Protein AF-A0A1F7MYN5-F1 (afdb_monomer)

Radius of gyration: 16.07 Å; Cα contacts (8 Å, |Δi|>4): 94; chains: 1; bounding box: 39×19×45 Å

Sequence (102 aa):
MPEAIAAKRPAEKAWAAKEVVCHLRDVEELWLNRFQTILANDEPKLLPIDPDAWALDRQYLRNDAGEALASFRRRRQETLEFLATLKPEQWERAGLHSSRGR

Mean predicted aligned error: 2.9 Å

Structure (mmCIF, N/CA/C/O backbone):
data_AF-A0A1F7MYN5-F1
#
_entry.id   AF-A0A1F7MYN5-F1
#
loop_
_atom_site.group_PDB
_atom_site.id
_atom_site.type_symbol
_atom_site.label_atom_id
_atom_site.label_alt_id
_atom_site.label_comp_id
_atom_site.label_asym_id
_atom_site.label_entity_id
_atom_site.label_seq_id
_atom_site.pdbx_PDB_ins_code
_atom_site.Cartn_x
_atom_site.Cartn_y
_atom_site.Cartn_z
_atom_site.occupancy
_atom_site.B_iso_or_equiv
_atom_site.auth_seq_id
_atom_site.auth_comp_id
_atom_site.auth_asym_id
_atom_site.auth_atom_id
_atom_site.pdbx_PDB_model_num
ATOM 1 N N . MET A 1 1 ? 0.293 5.494 -20.666 1.00 70.75 1 MET A N 1
ATOM 2 C CA . MET A 1 1 ? 1.766 5.630 -20.650 1.00 70.75 1 MET A CA 1
ATOM 3 C C . MET A 1 1 ? 2.352 4.397 -21.322 1.00 70.75 1 MET A C 1
ATOM 5 O O . MET A 1 1 ? 1.871 3.317 -21.003 1.00 70.75 1 MET A O 1
ATOM 9 N N . PRO A 1 2 ? 3.313 4.529 -22.249 1.00 87.94 2 PRO A N 1
ATOM 10 C CA . PRO A 1 2 ? 3.982 3.380 -22.857 1.00 87.94 2 PRO A CA 1
ATOM 11 C C . PRO A 1 2 ? 4.688 2.500 -21.820 1.00 87.94 2 PRO A C 1
ATOM 13 O O . PRO A 1 2 ? 5.319 3.021 -20.900 1.00 87.94 2 PRO A O 1
ATOM 16 N N . GLU A 1 3 ? 4.636 1.183 -22.007 1.00 87.25 3 GLU A N 1
ATOM 17 C CA . GLU A 1 3 ? 5.235 0.189 -21.104 1.00 87.25 3 GLU A CA 1
ATOM 18 C C . GLU A 1 3 ? 6.741 0.422 -20.886 1.00 87.25 3 GLU A C 1
ATOM 20 O O . GLU A 1 3 ? 7.209 0.477 -19.753 1.00 87.25 3 GLU A O 1
ATOM 25 N N . ALA A 1 4 ? 7.489 0.696 -21.960 1.00 87.62 4 ALA A N 1
ATOM 26 C CA . ALA A 1 4 ? 8.922 0.993 -21.879 1.00 87.62 4 ALA A CA 1
ATOM 27 C C . ALA A 1 4 ? 9.247 2.229 -21.016 1.00 87.62 4 ALA A C 1
ATOM 29 O O . ALA A 1 4 ? 10.313 2.297 -20.409 1.00 87.62 4 ALA A O 1
ATOM 30 N N . ILE A 1 5 ? 8.333 3.204 -20.943 1.00 90.19 5 ILE A N 1
ATOM 31 C CA . ILE A 1 5 ? 8.484 4.372 -20.067 1.00 90.19 5 ILE A CA 1
ATOM 32 C C . ILE A 1 5 ? 8.117 3.995 -18.628 1.00 90.19 5 ILE A C 1
ATOM 34 O O . ILE A 1 5 ? 8.831 4.364 -17.701 1.00 90.19 5 ILE A O 1
ATOM 38 N N . ALA A 1 6 ? 7.046 3.219 -18.441 1.00 91.44 6 ALA A N 1
ATOM 39 C CA . ALA A 1 6 ? 6.578 2.782 -17.127 1.00 91.44 6 ALA A CA 1
ATOM 40 C C . ALA A 1 6 ? 7.603 1.913 -16.379 1.00 91.44 6 ALA A C 1
ATOM 42 O O . ALA A 1 6 ? 7.689 1.994 -15.153 1.00 91.44 6 ALA A O 1
ATOM 43 N N . ALA A 1 7 ? 8.370 1.102 -17.112 1.00 93.94 7 ALA A N 1
ATOM 44 C CA . ALA A 1 7 ? 9.382 0.191 -16.581 1.00 93.94 7 ALA A CA 1
ATOM 45 C C . ALA A 1 7 ? 10.772 0.832 -16.399 1.00 93.94 7 ALA A C 1
ATOM 47 O O . ALA A 1 7 ? 11.663 0.218 -15.812 1.00 93.94 7 ALA A O 1
ATOM 48 N N . LYS A 1 8 ? 10.990 2.061 -16.885 1.00 95.81 8 LYS A N 1
ATOM 49 C CA . LYS A 1 8 ? 12.293 2.725 -16.784 1.00 95.81 8 LYS A CA 1
ATOM 50 C C . LYS A 1 8 ? 12.490 3.329 -15.393 1.00 95.81 8 LYS A C 1
ATOM 52 O O . LYS A 1 8 ? 11.764 4.238 -14.993 1.00 95.81 8 LYS A O 1
ATOM 57 N N . ARG A 1 9 ? 13.532 2.880 -14.688 1.00 96.69 9 ARG A N 1
ATOM 58 C CA . ARG A 1 9 ? 14.010 3.535 -13.463 1.00 96.69 9 ARG A CA 1
ATOM 59 C C . ARG A 1 9 ? 14.730 4.847 -13.815 1.00 96.69 9 ARG A C 1
ATOM 61 O O . ARG A 1 9 ? 15.593 4.834 -14.696 1.00 96.69 9 ARG A O 1
ATOM 68 N N . PRO A 1 10 ? 14.402 5.979 -13.166 1.00 95.75 10 PRO A N 1
ATOM 69 C CA . PRO A 1 10 ? 15.036 7.266 -13.463 1.00 95.75 10 PRO A CA 1
ATOM 70 C C . PRO A 1 10 ? 16.453 7.388 -12.878 1.00 95.75 10 PRO A C 1
ATOM 72 O O . PRO A 1 10 ? 17.240 8.200 -13.354 1.00 95.75 10 PRO A O 1
ATOM 75 N N . ALA A 1 11 ? 16.781 6.577 -11.871 1.00 96.12 11 ALA A N 1
ATOM 76 C CA . ALA A 1 11 ? 18.103 6.442 -11.269 1.00 96.12 11 ALA A CA 1
ATOM 77 C C . ALA A 1 11 ? 18.258 5.022 -10.703 1.00 96.12 11 ALA A C 1
ATOM 79 O O . ALA A 1 11 ? 17.261 4.344 -10.466 1.00 96.12 11 ALA A O 1
ATOM 80 N N . GLU A 1 12 ? 19.490 4.585 -10.446 1.00 91.19 12 GLU A N 1
ATOM 81 C CA . GLU A 1 12 ? 19.801 3.221 -9.982 1.00 91.19 12 GLU A CA 1
ATOM 82 C C . GLU A 1 12 ? 19.018 2.809 -8.723 1.00 91.19 12 GLU A C 1
ATOM 84 O O . GLU A 1 12 ? 18.496 1.699 -8.647 1.00 91.19 12 GLU A O 1
ATOM 89 N N . LYS A 1 13 ? 18.881 3.736 -7.766 1.00 92.81 13 LYS A N 1
ATOM 90 C CA . LYS A 1 13 ? 18.186 3.527 -6.485 1.00 92.81 13 LYS A CA 1
ATOM 91 C C . LYS A 1 13 ? 16.718 3.963 -6.492 1.00 92.81 13 LYS A C 1
ATOM 93 O O . LYS A 1 13 ? 16.073 3.932 -5.452 1.00 92.81 13 LYS A O 1
ATOM 98 N N . ALA A 1 14 ? 16.204 4.432 -7.626 1.00 96.06 14 ALA A N 1
ATOM 99 C CA . ALA A 1 14 ? 14.824 4.883 -7.737 1.00 96.06 14 ALA A CA 1
ATOM 100 C C . ALA A 1 14 ? 13.953 3.789 -8.350 1.00 96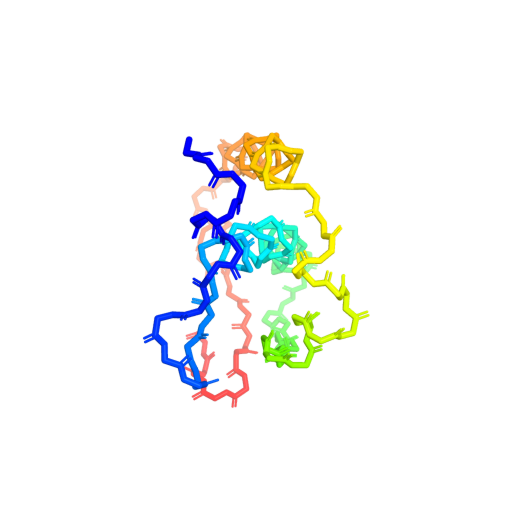.06 14 ALA A C 1
ATOM 102 O O . ALA A 1 14 ? 14.374 3.071 -9.255 1.00 96.06 14 ALA A O 1
ATOM 103 N N . TRP A 1 15 ? 12.708 3.712 -7.902 1.00 97.94 15 TRP A N 1
ATOM 104 C CA . TRP A 1 15 ? 11.715 2.845 -8.519 1.00 97.94 15 TRP A CA 1
ATOM 105 C C . TRP A 1 15 ? 11.241 3.392 -9.864 1.00 97.94 15 TRP A C 1
ATOM 107 O O . TRP A 1 15 ? 11.136 4.604 -10.074 1.00 97.94 15 TRP A O 1
ATOM 117 N N . ALA A 1 16 ? 10.913 2.479 -10.774 1.00 97.75 16 ALA A N 1
ATOM 118 C CA . ALA A 1 16 ? 10.165 2.808 -11.975 1.00 97.75 16 ALA A CA 1
ATOM 119 C C . ALA A 1 16 ? 8.704 3.124 -11.616 1.00 97.75 16 ALA A C 1
ATOM 121 O O . ALA A 1 16 ? 8.184 2.679 -10.590 1.00 97.75 16 ALA A O 1
ATOM 122 N N . ALA A 1 17 ? 7.992 3.838 -12.490 1.00 97.19 17 ALA A N 1
ATOM 123 C CA . ALA A 1 17 ? 6.585 4.169 -12.255 1.00 97.19 17 ALA A CA 1
ATOM 124 C C . ALA A 1 17 ? 5.710 2.912 -12.061 1.00 97.19 17 ALA A C 1
ATOM 126 O O . ALA A 1 17 ? 4.814 2.905 -11.218 1.00 97.19 17 ALA A O 1
ATOM 127 N N . LYS A 1 18 ? 5.999 1.826 -12.789 1.00 96.75 18 LYS A N 1
ATOM 128 C CA . LYS A 1 18 ? 5.331 0.526 -12.624 1.00 96.75 18 LYS A CA 1
ATOM 129 C C . LYS A 1 18 ? 5.529 -0.059 -11.222 1.00 96.75 18 LYS A C 1
ATOM 131 O O . LYS A 1 18 ? 4.577 -0.573 -10.639 1.00 96.75 18 LYS A O 1
ATOM 136 N N . GLU A 1 19 ? 6.732 0.052 -10.667 1.00 98.31 19 GLU A N 1
ATOM 137 C CA . GLU A 1 19 ? 7.033 -0.446 -9.321 1.00 98.31 19 GLU A CA 1
ATOM 138 C C . GLU A 1 19 ? 6.283 0.350 -8.254 1.00 98.31 19 GLU A C 1
ATOM 140 O O . GLU A 1 19 ? 5.704 -0.243 -7.348 1.00 98.31 19 GLU A O 1
ATOM 145 N N . VAL A 1 20 ? 6.188 1.674 -8.420 1.00 98.31 20 VAL A N 1
ATOM 146 C CA . VAL A 1 20 ? 5.376 2.533 -7.546 1.00 98.31 20 VAL A CA 1
ATOM 147 C C . VAL A 1 20 ? 3.905 2.106 -7.567 1.00 98.31 20 VAL A C 1
ATOM 149 O O . VAL A 1 20 ? 3.291 1.979 -6.512 1.00 98.31 20 VAL A O 1
ATOM 152 N N . VAL A 1 21 ? 3.328 1.837 -8.743 1.00 98.19 21 VAL A N 1
ATOM 153 C CA . VAL A 1 21 ? 1.922 1.399 -8.852 1.00 98.19 21 VAL A CA 1
ATOM 154 C C . VAL A 1 21 ? 1.698 0.031 -8.197 1.00 98.19 21 VAL A C 1
ATOM 156 O O . VAL A 1 21 ? 0.705 -0.150 -7.493 1.00 98.19 21 VAL A O 1
ATOM 159 N N . CYS A 1 22 ? 2.619 -0.919 -8.379 1.00 98.50 22 CYS A N 1
ATOM 160 C CA . CYS A 1 22 ? 2.545 -2.221 -7.710 1.00 98.50 22 CYS A CA 1
ATOM 161 C C . CYS A 1 22 ? 2.661 -2.079 -6.189 1.00 98.50 22 CYS A C 1
ATOM 163 O O . CYS A 1 22 ? 1.896 -2.700 -5.455 1.00 98.50 22 CYS A O 1
ATOM 165 N N . HIS A 1 23 ? 3.551 -1.207 -5.716 1.00 98.50 23 HIS A N 1
ATOM 166 C CA . HIS A 1 23 ? 3.664 -0.912 -4.296 1.00 98.50 23 HIS A CA 1
ATOM 167 C C . HIS A 1 23 ? 2.365 -0.324 -3.738 1.00 98.50 23 HIS A C 1
ATOM 169 O O . HIS A 1 23 ? 1.893 -0.801 -2.712 1.00 98.50 23 HIS A O 1
ATOM 175 N N . LEU A 1 24 ? 1.748 0.645 -4.428 1.00 98.56 24 LEU A N 1
ATOM 176 C CA . LEU A 1 24 ? 0.465 1.234 -4.024 1.00 98.56 24 LEU A CA 1
ATOM 177 C C . LEU A 1 24 ? -0.644 0.181 -3.888 1.00 98.56 24 LEU A C 1
ATOM 179 O O . LEU A 1 24 ? -1.380 0.199 -2.904 1.00 98.56 24 LEU A O 1
ATOM 183 N N . ARG A 1 25 ? -0.742 -0.757 -4.840 1.00 98.44 25 ARG A N 1
ATOM 184 C CA . ARG A 1 25 ? -1.679 -1.893 -4.773 1.00 98.44 25 ARG A CA 1
ATOM 185 C C . ARG A 1 25 ? -1.482 -2.712 -3.495 1.00 98.44 25 ARG A C 1
ATOM 187 O O . ARG A 1 25 ? -2.463 -3.041 -2.834 1.00 98.44 25 ARG A O 1
ATOM 194 N N . ASP A 1 26 ? -0.235 -3.033 -3.169 1.00 98.25 26 ASP A N 1
ATOM 195 C CA . ASP A 1 26 ? 0.097 -3.943 -2.072 1.00 98.25 26 ASP A CA 1
ATOM 196 C C . ASP A 1 26 ? -0.007 -3.260 -0.698 1.00 98.25 26 ASP A C 1
ATOM 198 O O . ASP A 1 26 ? -0.446 -3.880 0.272 1.00 98.25 26 ASP A O 1
ATOM 202 N N . VAL A 1 27 ? 0.338 -1.970 -0.593 1.00 97.94 27 VAL A N 1
ATOM 203 C CA . VAL A 1 27 ? 0.157 -1.226 0.665 1.00 97.94 27 VAL A CA 1
ATOM 204 C C . VAL A 1 27 ? -1.303 -0.906 0.953 1.00 97.94 27 VAL A C 1
ATOM 206 O O . VAL A 1 27 ? -1.662 -0.820 2.121 1.00 97.94 27 VAL A O 1
ATOM 209 N N . GLU A 1 28 ? -2.154 -0.758 -0.062 1.00 98.31 28 GLU A N 1
ATOM 210 C CA . GLU A 1 28 ? -3.592 -0.562 0.154 1.00 98.31 28 GLU A CA 1
ATOM 211 C C . GLU A 1 28 ? -4.214 -1.769 0.870 1.00 98.31 28 GLU A C 1
ATOM 213 O O . GLU A 1 28 ? -4.929 -1.606 1.856 1.00 98.31 28 GLU A O 1
ATOM 218 N N . GLU A 1 29 ? -3.866 -2.984 0.436 1.00 97.19 29 GLU A N 1
ATOM 219 C CA . GLU A 1 29 ? -4.265 -4.224 1.113 1.00 97.19 29 GLU A CA 1
ATOM 220 C C . GLU A 1 29 ? -3.741 -4.289 2.552 1.00 97.19 29 GLU A C 1
ATOM 222 O O . GLU A 1 29 ? -4.487 -4.601 3.482 1.00 97.19 29 GLU A O 1
ATOM 227 N N . LEU A 1 30 ? -2.461 -3.961 2.751 1.00 97.69 30 LEU A N 1
ATOM 228 C CA . LEU A 1 30 ? -1.863 -3.908 4.082 1.00 97.69 30 LEU A CA 1
ATOM 229 C C . LEU A 1 30 ? -2.614 -2.938 5.003 1.00 97.69 30 LEU A C 1
ATOM 231 O O . LEU A 1 30 ? -2.832 -3.258 6.171 1.00 97.69 30 LEU A O 1
ATOM 235 N N . TRP A 1 31 ? -2.981 -1.755 4.509 1.00 96.81 31 TRP A N 1
ATOM 236 C CA . TRP A 1 31 ? -3.649 -0.738 5.317 1.00 96.81 31 TRP A CA 1
ATOM 237 C C . TRP A 1 31 ? -5.054 -1.149 5.726 1.00 96.81 31 TRP A C 1
ATOM 239 O O . TRP A 1 31 ? -5.373 -1.020 6.906 1.00 96.81 31 TRP A O 1
ATOM 249 N N . LEU A 1 32 ? -5.847 -1.722 4.818 1.00 98.19 32 LEU A N 1
ATOM 250 C CA . LEU A 1 32 ? -7.160 -2.254 5.179 1.00 98.19 32 LEU A CA 1
ATOM 251 C C . LEU A 1 32 ? -7.048 -3.319 6.282 1.00 98.19 32 LEU A C 1
ATOM 253 O O . LEU A 1 32 ? -7.729 -3.223 7.305 1.00 98.19 32 LEU A O 1
ATOM 257 N N . ASN A 1 33 ? -6.111 -4.262 6.137 1.00 97.75 33 ASN A N 1
ATOM 258 C CA . ASN A 1 33 ? -5.843 -5.281 7.156 1.00 97.75 33 ASN A CA 1
ATOM 259 C C . ASN A 1 33 ? -5.425 -4.661 8.501 1.00 97.75 33 ASN A C 1
ATOM 261 O O . ASN A 1 33 ? -5.854 -5.111 9.568 1.00 97.75 33 ASN A O 1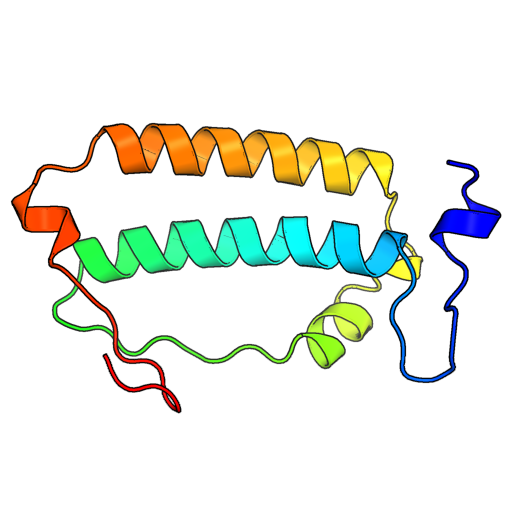
ATOM 265 N N . ARG A 1 34 ? -4.602 -3.605 8.480 1.00 97.69 34 ARG A N 1
ATOM 266 C CA . ARG A 1 34 ? -4.195 -2.885 9.695 1.00 97.69 34 ARG A CA 1
ATOM 267 C C . ARG A 1 34 ? -5.365 -2.168 10.353 1.00 97.69 34 ARG A C 1
ATOM 269 O O . ARG A 1 34 ? -5.495 -2.276 11.567 1.00 97.69 34 ARG A O 1
ATOM 276 N N . PHE A 1 35 ? -6.225 -1.493 9.592 1.00 97.94 35 PHE A N 1
ATOM 277 C CA . PHE A 1 35 ? -7.409 -0.842 10.156 1.00 97.94 35 PHE A CA 1
ATOM 278 C C . PHE A 1 35 ? -8.326 -1.862 10.832 1.00 97.94 35 PHE A C 1
ATOM 280 O O . PHE A 1 35 ? -8.696 -1.682 11.988 1.00 97.94 35 PHE A O 1
ATOM 287 N N . GLN A 1 36 ? -8.607 -2.986 10.170 1.00 98.06 36 GLN A N 1
ATOM 288 C CA . GLN A 1 36 ? -9.386 -4.079 10.759 1.00 98.06 36 GLN A CA 1
ATOM 289 C C . GLN A 1 36 ? -8.738 -4.620 12.044 1.00 98.06 36 GLN A C 1
ATOM 291 O O . GLN A 1 36 ? -9.420 -4.830 13.045 1.00 98.06 36 GLN A O 1
ATOM 296 N N . THR A 1 37 ? -7.411 -4.773 12.053 1.00 98.00 37 THR A N 1
ATOM 297 C CA . THR A 1 37 ? -6.660 -5.228 13.232 1.00 98.00 37 THR A CA 1
ATOM 298 C C . THR A 1 37 ? -6.754 -4.233 14.392 1.00 98.00 37 THR A C 1
ATOM 300 O O . THR A 1 37 ? -6.984 -4.656 15.524 1.00 98.00 37 THR A O 1
ATOM 303 N N . ILE A 1 38 ? -6.619 -2.929 14.121 1.00 98.12 38 ILE A N 1
ATOM 304 C CA . ILE A 1 38 ? -6.751 -1.837 15.103 1.00 98.12 38 ILE A CA 1
ATOM 305 C C . ILE A 1 38 ? -8.156 -1.804 15.711 1.00 98.12 38 ILE A C 1
ATOM 307 O O . ILE A 1 38 ? -8.314 -1.557 16.905 1.00 98.12 38 ILE A O 1
ATOM 311 N N . LEU A 1 39 ? -9.191 -2.082 14.917 1.00 98.19 39 LEU A N 1
ATOM 312 C CA . LEU A 1 39 ? -10.559 -2.158 15.430 1.00 98.19 39 LEU A CA 1
ATOM 313 C C . LEU A 1 39 ? -10.823 -3.418 16.255 1.00 98.19 39 LEU A C 1
ATOM 315 O O . LEU A 1 39 ? -11.642 -3.381 17.171 1.00 98.19 39 LEU A O 1
ATOM 319 N N . ALA A 1 40 ? -10.153 -4.524 15.937 1.00 97.88 40 ALA A N 1
ATOM 320 C CA . ALA A 1 40 ? -10.350 -5.800 16.617 1.00 97.88 40 ALA A CA 1
ATOM 321 C C . ALA A 1 40 ? -9.539 -5.931 17.917 1.00 97.88 40 ALA A C 1
ATOM 323 O O . ALA A 1 40 ? -9.949 -6.661 18.816 1.00 97.88 40 ALA A O 1
ATOM 324 N N . ASN A 1 41 ? -8.409 -5.231 18.039 1.00 97.75 41 ASN A N 1
ATOM 325 C CA . ASN A 1 41 ? -7.453 -5.408 19.135 1.00 97.75 41 ASN A CA 1
ATOM 326 C C . ASN A 1 41 ? -7.141 -4.078 19.817 1.00 97.75 41 ASN A C 1
ATOM 328 O O . ASN A 1 41 ? -7.188 -3.028 19.178 1.00 97.75 41 ASN A O 1
ATOM 332 N N . ASP A 1 42 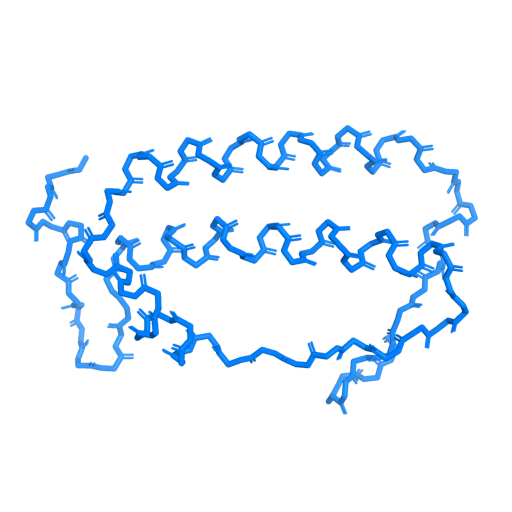? -6.824 -4.120 21.107 1.00 96.44 42 ASP A N 1
ATOM 333 C CA . ASP A 1 42 ? -6.371 -2.936 21.833 1.00 96.44 42 ASP A CA 1
ATOM 334 C C . ASP A 1 42 ? -4.900 -2.650 21.501 1.00 96.44 42 ASP A C 1
ATOM 336 O O . ASP A 1 42 ? -4.046 -3.523 21.658 1.00 96.44 42 ASP A O 1
ATOM 340 N N . GLU A 1 43 ? -4.644 -1.466 20.947 1.00 95.75 43 GLU A N 1
ATOM 341 C CA . GLU A 1 43 ? -3.333 -0.956 20.516 1.00 95.75 43 GLU A CA 1
ATOM 342 C C . GLU A 1 43 ? -2.359 -2.004 19.923 1.00 95.75 43 GLU A C 1
ATOM 344 O O . GLU A 1 43 ? -1.227 -2.170 20.396 1.00 95.75 43 GLU A O 1
ATOM 349 N N . PRO A 1 44 ? -2.749 -2.733 18.855 1.00 97.81 44 PRO A N 1
ATOM 350 C CA . PRO A 1 44 ? -1.932 -3.810 18.310 1.00 97.81 44 PRO A CA 1
ATOM 351 C C . PRO A 1 44 ? -0.617 -3.284 17.735 1.00 97.81 44 PRO A C 1
ATOM 353 O O . PRO A 1 44 ? -0.560 -2.226 17.105 1.00 97.81 44 PRO A O 1
ATOM 356 N N . LYS A 1 45 ? 0.451 -4.076 17.868 1.00 97.19 45 LYS A N 1
ATOM 357 C CA . LYS A 1 45 ? 1.737 -3.781 17.224 1.00 97.19 45 LYS A CA 1
ATOM 358 C C . LYS A 1 45 ? 1.609 -3.908 15.707 1.00 97.19 45 LYS A C 1
ATOM 360 O O . LYS A 1 45 ? 1.272 -4.973 15.193 1.00 97.19 45 LYS A O 1
ATOM 365 N N . LEU A 1 46 ? 1.941 -2.841 14.987 1.00 95.56 46 LEU A N 1
ATOM 366 C CA . LEU A 1 46 ? 1.947 -2.828 13.529 1.00 95.56 46 LEU A CA 1
ATOM 367 C C . LEU A 1 46 ? 3.300 -3.327 13.023 1.00 95.56 46 LEU A C 1
ATOM 369 O O . LEU A 1 46 ? 4.327 -2.669 13.200 1.00 95.56 46 LEU A O 1
ATOM 373 N N . LEU A 1 47 ? 3.299 -4.496 12.381 1.00 91.69 47 LEU A N 1
ATOM 374 C CA . LEU A 1 47 ? 4.520 -5.082 11.830 1.00 91.69 47 LEU A CA 1
ATOM 375 C C . LEU A 1 47 ? 5.085 -4.189 10.716 1.00 91.69 47 LEU A C 1
ATOM 377 O O . LEU A 1 47 ? 4.328 -3.823 9.809 1.00 91.69 47 LEU A O 1
ATOM 381 N N . PRO A 1 48 ? 6.380 -3.827 10.759 1.00 92.06 48 PRO A N 1
ATOM 382 C CA . PRO A 1 48 ? 7.003 -3.049 9.698 1.00 92.06 48 PRO A CA 1
ATOM 383 C C . PRO A 1 48 ? 7.042 -3.853 8.396 1.00 92.06 48 PRO A C 1
ATOM 385 O O . PRO A 1 48 ? 7.009 -5.083 8.402 1.00 92.06 48 PRO A O 1
ATOM 388 N N . ILE A 1 49 ? 7.133 -3.135 7.283 1.00 94.06 49 ILE A N 1
ATOM 389 C CA . ILE A 1 49 ? 7.397 -3.724 5.971 1.00 94.06 49 ILE A CA 1
ATOM 390 C C . ILE A 1 49 ? 8.728 -3.199 5.454 1.00 94.06 49 ILE A C 1
ATOM 392 O O . ILE A 1 49 ? 9.123 -2.085 5.801 1.00 94.06 49 ILE A O 1
ATOM 396 N N . ASP A 1 50 ? 9.370 -3.989 4.603 1.00 96.12 50 ASP A N 1
ATOM 397 C CA . ASP A 1 50 ? 10.477 -3.545 3.767 1.00 96.12 50 ASP A CA 1
ATOM 398 C C . ASP A 1 50 ? 9.947 -3.377 2.331 1.00 96.12 50 ASP A C 1
ATOM 400 O O . ASP A 1 50 ? 9.691 -4.374 1.645 1.00 96.12 50 ASP A O 1
ATOM 404 N N . PRO A 1 51 ? 9.699 -2.130 1.887 1.00 96.00 51 PRO A N 1
ATOM 405 C CA . PRO A 1 51 ? 9.159 -1.865 0.561 1.00 96.00 51 PRO A CA 1
ATOM 406 C C . PRO A 1 51 ? 10.075 -2.336 -0.574 1.00 96.00 51 PRO A C 1
ATOM 408 O O . PRO A 1 51 ? 9.568 -2.791 -1.601 1.00 96.00 51 PRO A O 1
ATOM 411 N N . ASP A 1 52 ? 11.396 -2.239 -0.395 1.00 97.00 52 ASP A N 1
ATOM 412 C CA . ASP A 1 52 ? 12.376 -2.624 -1.412 1.00 97.00 52 ASP A CA 1
ATOM 413 C C . ASP A 1 52 ? 12.460 -4.147 -1.526 1.00 97.00 52 ASP A C 1
ATOM 415 O O . ASP A 1 52 ? 12.433 -4.681 -2.638 1.00 97.00 52 ASP A O 1
ATOM 419 N N . ALA A 1 53 ? 12.455 -4.858 -0.393 1.00 97.50 53 ALA A N 1
ATOM 420 C CA . ALA A 1 53 ? 12.363 -6.316 -0.391 1.00 97.50 53 ALA A CA 1
ATOM 421 C C . ALA A 1 53 ? 11.075 -6.793 -1.079 1.00 97.50 53 ALA A C 1
ATOM 423 O O . ALA A 1 53 ? 11.123 -7.673 -1.933 1.00 97.50 53 ALA A O 1
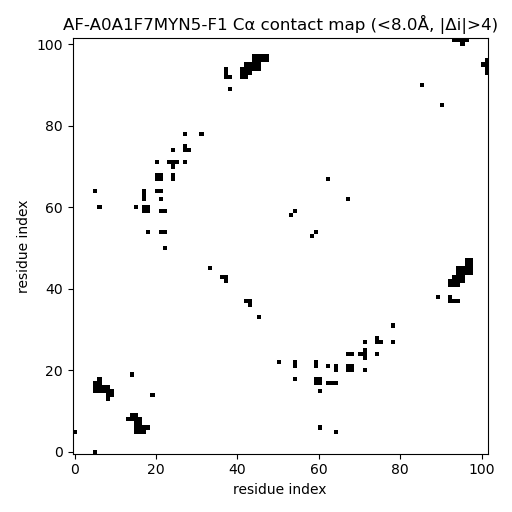ATOM 424 N N . TRP A 1 54 ? 9.927 -6.158 -0.805 1.00 98.00 54 TRP A N 1
ATOM 425 C CA . TRP A 1 54 ? 8.674 -6.497 -1.489 1.00 98.00 54 TRP A CA 1
ATOM 426 C C . TRP A 1 54 ? 8.750 -6.287 -2.999 1.00 98.00 54 TRP A C 1
ATOM 428 O O . TRP A 1 54 ? 8.276 -7.141 -3.749 1.00 98.00 54 TRP A O 1
ATOM 438 N N . ALA A 1 55 ? 9.340 -5.180 -3.454 1.00 97.75 55 ALA A N 1
ATOM 439 C CA . ALA A 1 55 ? 9.474 -4.908 -4.880 1.00 97.75 55 ALA A CA 1
ATOM 440 C C . ALA A 1 55 ? 10.303 -5.981 -5.603 1.00 97.75 55 ALA A C 1
ATOM 442 O O . ALA A 1 55 ? 9.954 -6.378 -6.723 1.00 97.75 55 ALA A O 1
ATOM 443 N N . LEU A 1 56 ? 11.357 -6.480 -4.947 1.00 96.44 56 LEU A N 1
ATOM 444 C CA . LEU A 1 56 ? 12.195 -7.574 -5.437 1.00 96.44 56 LEU A CA 1
ATOM 445 C C . LEU A 1 56 ? 11.458 -8.919 -5.398 1.00 96.44 56 LEU A C 1
ATOM 447 O O . LEU A 1 56 ? 11.290 -9.551 -6.443 1.00 96.44 56 LEU A O 1
ATOM 451 N N . ASP A 1 57 ? 10.969 -9.326 -4.226 1.00 98.00 57 ASP A N 1
ATO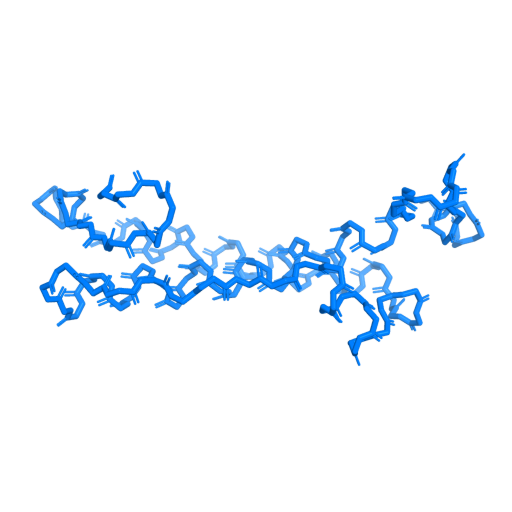M 452 C CA . ASP A 1 57 ? 10.360 -10.640 -3.986 1.00 98.00 57 ASP A CA 1
ATOM 453 C C . ASP A 1 57 ? 9.103 -10.854 -4.836 1.00 98.00 57 ASP A C 1
ATOM 455 O O . ASP A 1 57 ? 8.880 -11.929 -5.397 1.00 98.00 57 ASP A O 1
ATOM 459 N N . ARG A 1 58 ? 8.289 -9.802 -4.982 1.00 97.81 58 ARG A N 1
ATOM 460 C CA . ARG A 1 58 ? 7.045 -9.812 -5.770 1.00 97.81 58 ARG A CA 1
ATOM 461 C C . ARG A 1 58 ? 7.260 -9.408 -7.228 1.00 97.81 58 ARG A C 1
ATOM 463 O O . ARG A 1 58 ? 6.302 -9.355 -8.002 1.00 97.81 58 ARG A O 1
ATOM 470 N N . GLN A 1 59 ? 8.510 -9.138 -7.609 1.00 97.44 59 GLN A N 1
ATOM 471 C CA . GLN A 1 59 ? 8.945 -8.896 -8.982 1.00 97.44 59 GLN A CA 1
ATOM 472 C C . GLN A 1 59 ? 8.143 -7.786 -9.677 1.00 97.44 59 GLN A C 1
ATOM 474 O O . GLN A 1 59 ? 7.626 -7.975 -10.782 1.00 97.44 59 GLN A O 1
ATOM 479 N N . TYR A 1 60 ? 8.024 -6.616 -9.048 1.00 97.88 60 TYR A N 1
ATOM 480 C CA . TYR A 1 60 ? 7.134 -5.548 -9.522 1.00 97.88 60 TYR A CA 1
ATOM 481 C C . TYR A 1 60 ? 7.367 -5.133 -10.981 1.00 97.88 60 TYR A C 1
ATOM 483 O O . TYR A 1 60 ? 6.405 -4.910 -11.711 1.00 97.88 60 TYR A O 1
ATOM 491 N N . LEU A 1 61 ? 8.616 -5.103 -11.457 1.00 96.38 61 LEU A N 1
ATOM 492 C CA . LEU A 1 61 ? 8.911 -4.783 -12.862 1.00 96.38 61 LEU A CA 1
ATOM 493 C C . LEU A 1 61 ? 8.309 -5.775 -13.870 1.00 96.38 61 LEU A C 1
ATOM 495 O O . LEU A 1 61 ? 8.113 -5.412 -15.026 1.00 96.38 61 LEU A O 1
ATOM 499 N N . ARG A 1 62 ? 8.003 -7.008 -13.450 1.00 96.44 62 ARG A N 1
ATOM 500 C CA . ARG A 1 62 ? 7.388 -8.043 -14.298 1.00 96.44 62 ARG A CA 1
ATOM 501 C C . ARG A 1 62 ? 5.859 -8.028 -14.269 1.00 96.44 62 ARG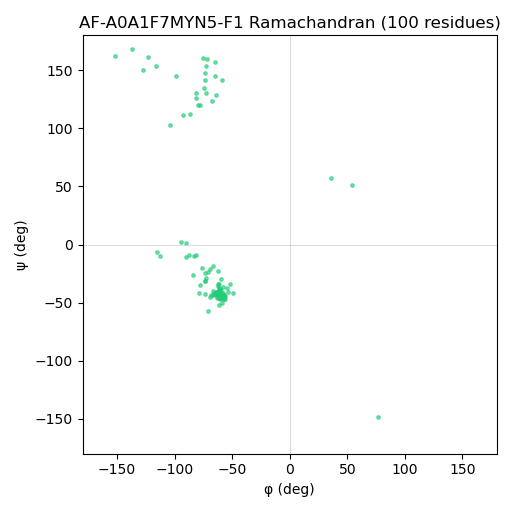 A C 1
ATOM 503 O O . ARG A 1 62 ? 5.244 -8.729 -15.062 1.00 96.44 62 ARG A O 1
ATOM 510 N N . ASN A 1 63 ? 5.246 -7.278 -13.356 1.00 97.31 63 ASN A N 1
ATOM 511 C CA . ASN A 1 63 ? 3.787 -7.181 -13.258 1.00 97.31 63 ASN A CA 1
ATOM 512 C C . ASN A 1 63 ? 3.237 -6.301 -14.389 1.00 97.31 63 ASN A C 1
ATOM 514 O O . ASN A 1 63 ? 3.968 -5.476 -14.928 1.00 97.31 63 ASN A O 1
ATOM 518 N N . ASP A 1 64 ? 1.950 -6.403 -14.715 1.00 96.12 64 ASP A N 1
ATOM 519 C CA . ASP A 1 64 ? 1.283 -5.409 -15.560 1.00 96.12 64 ASP A CA 1
ATOM 520 C C . ASP A 1 64 ? 0.864 -4.177 -14.733 1.00 96.12 64 ASP A C 1
ATOM 522 O O . ASP A 1 64 ? 0.255 -4.292 -13.666 1.00 96.12 64 ASP A O 1
ATOM 526 N N . ALA A 1 65 ? 1.199 -2.970 -15.209 1.00 95.12 65 ALA A N 1
ATOM 527 C CA . ALA A 1 65 ? 0.919 -1.741 -14.459 1.00 95.12 65 ALA A CA 1
ATOM 528 C C . ALA A 1 65 ? -0.574 -1.370 -14.481 1.00 95.12 65 ALA A C 1
ATOM 530 O O . ALA A 1 65 ? -1.074 -0.767 -13.529 1.00 95.12 65 ALA A O 1
ATOM 531 N N . GLY A 1 66 ? -1.285 -1.705 -15.561 1.00 96.31 66 GLY A N 1
ATOM 532 C CA . GLY A 1 66 ? -2.715 -1.454 -15.702 1.00 96.31 66 GLY A CA 1
ATOM 533 C C . GLY A 1 66 ? -3.533 -2.334 -14.762 1.00 96.31 66 GLY A C 1
ATOM 534 O O . GLY A 1 66 ? -4.399 -1.828 -14.048 1.00 96.31 66 GLY A O 1
ATOM 535 N N . GLU A 1 67 ? -3.210 -3.624 -14.688 1.00 97.75 67 GLU A N 1
ATOM 536 C CA . GLU A 1 67 ? -3.821 -4.570 -13.751 1.00 97.75 67 GLU A CA 1
ATOM 537 C C . GLU A 1 67 ? -3.528 -4.207 -12.293 1.00 97.75 67 GLU A C 1
ATOM 539 O O . GLU A 1 67 ? -4.422 -4.266 -11.437 1.00 97.75 67 GLU A O 1
ATOM 544 N N . ALA A 1 68 ? -2.294 -3.780 -11.999 1.00 98.06 68 ALA A N 1
ATOM 545 C CA . ALA A 1 68 ? -1.933 -3.314 -10.668 1.00 98.06 68 ALA A CA 1
ATOM 546 C C . ALA A 1 68 ? -2.738 -2.068 -10.268 1.00 98.06 68 ALA A C 1
ATOM 548 O O . ALA A 1 68 ? -3.299 -2.028 -9.172 1.00 98.06 68 ALA A O 1
ATOM 549 N N . LEU A 1 69 ? -2.883 -1.096 -11.176 1.00 97.94 69 LEU A N 1
ATOM 550 C CA . LEU A 1 69 ? -3.698 0.100 -10.956 1.00 97.94 69 LEU A CA 1
ATOM 551 C C . LEU A 1 69 ? -5.187 -0.230 -10.784 1.00 97.94 69 LEU A C 1
ATOM 553 O O . LEU A 1 69 ? -5.846 0.337 -9.912 1.00 97.94 69 LEU A O 1
ATOM 557 N N . ALA A 1 70 ? -5.732 -1.136 -11.598 1.00 98.50 70 ALA A N 1
ATOM 558 C CA . ALA A 1 70 ? -7.118 -1.580 -11.470 1.00 98.50 70 ALA A CA 1
ATOM 559 C C . ALA A 1 70 ? -7.358 -2.259 -10.114 1.00 98.50 70 ALA A C 1
ATOM 561 O O . ALA A 1 70 ? -8.348 -1.979 -9.439 1.00 98.50 70 ALA A O 1
ATOM 562 N N . SER A 1 71 ? -6.414 -3.094 -9.674 1.00 98.50 71 SER A N 1
ATOM 563 C CA . SER A 1 71 ? -6.467 -3.746 -8.365 1.00 98.50 71 SER A CA 1
ATOM 564 C C . SER A 1 71 ? -6.358 -2.748 -7.216 1.00 98.50 71 SER A C 1
ATOM 566 O O . SER A 1 71 ? -7.150 -2.830 -6.282 1.00 98.50 71 SER A O 1
ATOM 568 N N . PHE A 1 72 ? -5.458 -1.766 -7.3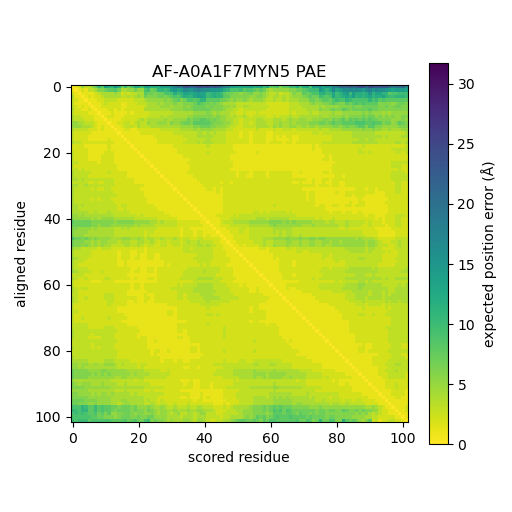12 1.00 98.75 72 PHE A N 1
ATOM 569 C CA . PHE A 1 72 ? -5.378 -0.667 -6.350 1.00 98.75 72 PHE A CA 1
ATOM 570 C C . PHE A 1 72 ? -6.707 0.092 -6.243 1.00 98.75 72 PHE A C 1
ATOM 572 O O . PHE A 1 72 ? -7.192 0.313 -5.141 1.00 98.75 72 PHE A O 1
ATOM 579 N N . ARG A 1 73 ? -7.335 0.449 -7.372 1.00 98.75 73 ARG A N 1
ATOM 580 C CA . ARG A 1 73 ? -8.621 1.171 -7.377 1.00 98.75 73 ARG A CA 1
ATOM 581 C C . ARG A 1 73 ? -9.741 0.387 -6.695 1.00 98.75 73 ARG A C 1
ATOM 583 O O . ARG A 1 73 ? -10.486 0.981 -5.926 1.00 98.75 73 ARG A O 1
ATOM 590 N N . ARG A 1 74 ? -9.843 -0.923 -6.952 1.00 98.62 74 ARG A N 1
ATOM 591 C CA . ARG A 1 74 ? -10.828 -1.790 -6.279 1.00 98.62 74 ARG A CA 1
ATOM 592 C C . ARG A 1 74 ? -10.604 -1.821 -4.769 1.00 98.62 74 ARG A C 1
ATOM 594 O O . ARG A 1 74 ? -11.511 -1.488 -4.022 1.00 98.62 74 ARG A O 1
ATOM 601 N N . ARG A 1 75 ? -9.372 -2.101 -4.335 1.00 98.50 75 ARG A N 1
ATOM 602 C CA . ARG A 1 75 ? -9.016 -2.134 -2.907 1.00 98.50 75 ARG A CA 1
ATOM 603 C C . ARG A 1 75 ? -9.233 -0.785 -2.229 1.00 98.50 75 ARG A C 1
ATOM 605 O O . ARG A 1 75 ? -9.734 -0.732 -1.119 1.00 98.50 75 ARG A O 1
ATOM 612 N N . ARG A 1 76 ? -8.923 0.319 -2.914 1.00 98.56 76 ARG A N 1
ATOM 613 C CA . ARG A 1 76 ? -9.191 1.665 -2.399 1.00 98.56 76 ARG A CA 1
ATOM 614 C C . ARG A 1 76 ? -10.682 1.896 -2.177 1.00 98.56 76 ARG A C 1
ATOM 616 O O . ARG A 1 76 ? -11.044 2.499 -1.173 1.00 98.56 76 ARG A O 1
ATOM 623 N N . GLN A 1 77 ? -11.533 1.434 -3.090 1.00 98.69 77 GLN A N 1
ATOM 624 C CA . GLN A 1 77 ? -12.979 1.524 -2.914 1.00 98.69 77 GLN A CA 1
ATOM 625 C C . GLN A 1 77 ? -13.437 0.710 -1.694 1.00 98.69 77 GLN A C 1
ATOM 627 O O . GLN A 1 77 ? -14.144 1.252 -0.852 1.00 98.69 77 GLN A O 1
ATOM 632 N N . GLU A 1 78 ? -12.954 -0.526 -1.543 1.00 98.44 78 GLU A N 1
ATOM 633 C CA . GLU A 1 78 ? -13.233 -1.378 -0.374 1.00 98.44 78 GLU A CA 1
ATOM 634 C C . GLU A 1 78 ? -12.790 -0.710 0.939 1.00 98.44 78 GLU A C 1
ATOM 636 O O . GLU A 1 78 ? -13.543 -0.681 1.912 1.00 98.44 78 GLU A O 1
ATOM 641 N N . THR A 1 79 ? -11.595 -0.108 0.966 1.00 98.69 79 THR A N 1
ATOM 642 C CA . THR A 1 79 ? -11.102 0.647 2.124 1.00 98.69 79 THR A CA 1
ATOM 643 C C . THR A 1 79 ? -12.005 1.832 2.449 1.00 98.69 79 THR A C 1
ATOM 645 O O . THR A 1 79 ? -12.333 2.045 3.613 1.00 98.69 79 THR A O 1
ATOM 648 N N . LEU A 1 80 ? -12.416 2.617 1.449 1.00 98.69 80 LEU A N 1
ATOM 649 C CA . LEU A 1 80 ? -13.279 3.781 1.663 1.00 98.69 80 LEU A CA 1
ATOM 650 C C . LEU A 1 80 ? -14.666 3.376 2.167 1.00 98.69 80 LEU A C 1
ATOM 652 O O . LEU A 1 80 ? -15.177 4.003 3.093 1.00 98.69 80 LEU A O 1
ATOM 656 N N . GLU A 1 81 ? -15.250 2.320 1.602 1.00 98.62 81 GLU A N 1
ATOM 657 C CA . GLU A 1 81 ? -16.523 1.758 2.058 1.00 98.62 81 GLU A CA 1
ATOM 658 C C . GLU A 1 81 ? -16.421 1.273 3.501 1.00 98.62 81 GLU A C 1
ATOM 660 O O . GLU A 1 81 ? -17.263 1.625 4.322 1.00 98.62 81 GLU A O 1
ATOM 665 N N . PHE A 1 82 ? -15.354 0.547 3.840 1.00 98.50 82 PHE A N 1
ATOM 666 C CA . PHE A 1 82 ? -15.089 0.113 5.207 1.00 98.50 82 PHE A CA 1
ATOM 667 C C . PHE A 1 82 ? -14.963 1.300 6.174 1.00 98.50 82 PHE A C 1
ATOM 669 O O . PHE A 1 82 ? -15.648 1.330 7.197 1.00 98.50 82 PHE A O 1
ATOM 676 N N . LEU A 1 83 ? -14.142 2.302 5.842 1.00 98.38 83 LEU A N 1
ATOM 677 C CA . LEU A 1 83 ? -13.943 3.491 6.677 1.00 98.38 83 LEU A CA 1
ATOM 678 C C . LEU A 1 83 ? -15.241 4.294 6.866 1.00 98.38 83 LEU A C 1
ATOM 680 O O . LEU A 1 83 ? -15.472 4.839 7.944 1.00 98.38 83 LEU A O 1
ATOM 684 N N . ALA A 1 84 ? -16.118 4.325 5.860 1.00 98.44 84 ALA A N 1
ATOM 685 C CA . ALA A 1 84 ? -17.420 4.985 5.946 1.00 98.44 84 ALA A CA 1
ATOM 686 C C . ALA A 1 84 ? -18.388 4.305 6.933 1.00 98.44 84 ALA A C 1
ATOM 688 O O . ALA A 1 84 ? -19.347 4.936 7.372 1.00 98.44 84 ALA A O 1
ATOM 689 N N . THR A 1 85 ? -18.144 3.044 7.310 1.00 98.06 85 THR A N 1
ATOM 690 C CA . THR A 1 85 ? -18.954 2.339 8.320 1.00 98.06 85 THR A CA 1
ATOM 691 C C . THR A 1 85 ? -18.542 2.632 9.764 1.00 98.06 85 THR A C 1
ATOM 693 O O . THR A 1 85 ? -19.248 2.227 10.692 1.00 98.06 85 THR A O 1
ATOM 696 N N . LEU A 1 86 ? -17.408 3.308 9.979 1.00 98.50 86 LEU A N 1
ATOM 697 C CA . LEU A 1 86 ? -16.849 3.494 11.315 1.00 98.50 86 LEU A CA 1
ATOM 698 C C . LEU A 1 86 ? -17.623 4.527 12.129 1.00 98.50 86 LEU A C 1
ATOM 700 O O . LEU A 1 86 ? -17.918 5.631 11.669 1.00 98.50 86 LEU A O 1
ATOM 704 N N . LYS A 1 87 ? -17.889 4.177 13.387 1.00 98.12 87 LYS A N 1
ATOM 705 C CA . LYS A 1 87 ? -18.439 5.090 14.391 1.00 98.12 87 LYS A CA 1
ATOM 706 C C . LYS A 1 87 ? -17.379 6.103 14.833 1.00 98.12 87 LYS A C 1
ATOM 708 O O . LYS A 1 87 ? -16.195 5.763 14.815 1.00 98.12 87 LYS A O 1
ATOM 713 N N . PRO A 1 88 ? -17.773 7.301 15.302 1.00 97.81 88 PRO A N 1
ATOM 714 C CA . PRO A 1 88 ? -16.831 8.316 15.774 1.00 97.81 88 PRO A CA 1
ATOM 715 C C . PRO A 1 88 ? -15.795 7.787 16.776 1.00 97.81 88 PRO A C 1
ATOM 717 O O . PRO A 1 88 ? -14.612 8.060 16.629 1.00 97.81 88 PRO A O 1
ATOM 720 N N . GLU A 1 89 ? -16.193 6.942 17.729 1.00 97.50 89 GLU A N 1
ATOM 721 C CA . GLU A 1 89 ? -15.284 6.421 18.762 1.00 97.50 89 GLU A CA 1
ATOM 722 C C . GLU A 1 89 ? -14.264 5.416 18.201 1.00 97.50 89 GLU A C 1
ATOM 724 O O . GLU A 1 89 ? -13.198 5.208 18.776 1.00 97.50 89 GLU A O 1
ATOM 729 N N . GLN A 1 90 ? -14.574 4.775 17.070 1.00 98.12 90 GLN A N 1
ATOM 730 C CA . GLN A 1 90 ? -13.661 3.841 16.411 1.00 98.12 90 GLN A CA 1
ATOM 731 C C . GLN A 1 90 ? -12.499 4.561 15.718 1.00 98.12 90 GLN A C 1
ATOM 733 O O . GLN A 1 90 ? -11.440 3.957 15.567 1.00 98.12 90 GLN A O 1
ATOM 738 N N . TRP A 1 91 ? -12.668 5.836 15.351 1.00 97.81 91 TRP A N 1
ATOM 739 C CA . TRP A 1 91 ? -11.601 6.665 14.780 1.00 97.81 91 TRP A CA 1
ATOM 740 C C . TRP A 1 91 ? -10.500 7.013 15.790 1.00 97.81 91 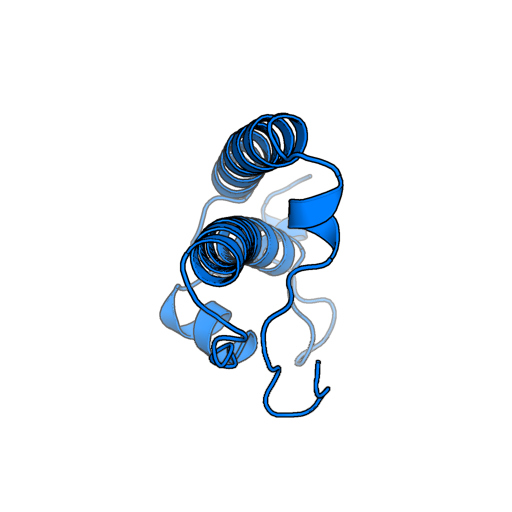TRP A C 1
ATOM 742 O O . TRP A 1 91 ? -9.377 7.291 15.384 1.00 97.81 91 TRP A O 1
ATOM 752 N N . GLU A 1 92 ? -10.789 6.928 17.092 1.00 97.06 92 GLU A N 1
ATOM 753 C CA . GLU A 1 92 ? -9.813 7.175 18.165 1.00 97.06 92 GLU A CA 1
ATOM 754 C C . GLU A 1 92 ? -8.902 5.966 18.447 1.00 97.06 92 GLU A C 1
ATOM 756 O O . GLU A 1 92 ? -7.920 6.065 19.197 1.00 97.06 92 GLU A O 1
ATOM 761 N N . ARG A 1 93 ? -9.210 4.803 17.854 1.00 97.81 93 ARG A N 1
ATOM 762 C CA . ARG A 1 93 ? -8.399 3.589 17.993 1.00 97.81 93 ARG A CA 1
ATOM 763 C C . ARG A 1 93 ? -7.117 3.710 17.174 1.00 97.81 93 ARG A C 1
ATOM 765 O O . ARG A 1 93 ? -7.123 4.198 16.049 1.00 97.81 93 ARG A O 1
ATOM 772 N N . ALA A 1 94 ? -6.020 3.198 17.724 1.00 97.50 94 ALA A N 1
ATOM 773 C CA . ALA A 1 94 ? -4.704 3.243 17.097 1.00 97.50 94 ALA A CA 1
ATOM 774 C C . ALA A 1 94 ? -3.976 1.902 17.234 1.00 97.50 94 ALA A C 1
ATOM 776 O O . ALA A 1 94 ? -4.401 1.022 17.978 1.00 97.50 94 ALA A O 1
ATOM 777 N N . GLY A 1 95 ? -2.876 1.753 16.502 1.00 97.31 95 GLY A N 1
ATOM 778 C CA . GLY A 1 95 ? -1.918 0.663 16.670 1.00 97.31 95 GLY A CA 1
ATOM 779 C C . GLY A 1 95 ? -0.528 1.232 16.927 1.00 97.31 95 GLY A C 1
ATOM 780 O O . GLY A 1 95 ? -0.259 2.386 16.619 1.00 97.31 95 GLY A O 1
ATOM 781 N N . LEU A 1 96 ? 0.375 0.419 17.465 1.00 97.62 96 LEU A N 1
ATOM 782 C CA . LEU A 1 96 ? 1.725 0.850 17.817 1.00 97.62 96 LEU A CA 1
ATOM 783 C C . LEU A 1 96 ? 2.690 0.591 16.659 1.00 97.62 96 LEU A C 1
ATOM 785 O O . LEU A 1 96 ? 3.018 -0.557 16.343 1.00 97.62 96 LEU A O 1
ATOM 789 N N . HIS A 1 97 ? 3.179 1.658 16.034 1.00 94.94 97 HIS A N 1
ATOM 790 C CA . HIS A 1 97 ? 4.230 1.603 15.028 1.00 94.94 97 HIS A CA 1
ATOM 791 C C . HIS A 1 97 ? 5.608 1.511 15.691 1.00 94.94 97 HIS A C 1
ATOM 793 O O . HIS A 1 97 ? 5.992 2.379 16.476 1.00 94.94 97 HIS A O 1
ATOM 799 N N . SER A 1 98 ? 6.399 0.506 15.309 1.00 91.25 98 SER A N 1
ATOM 800 C CA . SER A 1 98 ? 7.695 0.190 15.937 1.00 91.25 98 SER A CA 1
ATOM 801 C C . SER A 1 98 ? 8.663 1.374 16.053 1.00 91.25 98 SER A C 1
ATOM 803 O O . SER A 1 98 ? 9.409 1.453 17.023 1.00 91.25 98 SER A O 1
ATOM 805 N N . SER A 1 99 ? 8.647 2.296 15.087 1.00 91.75 99 SER A N 1
ATOM 806 C CA . SER A 1 99 ? 9.503 3.492 15.077 1.00 91.75 99 SER A CA 1
ATOM 807 C C . SER A 1 99 ? 8.777 4.828 15.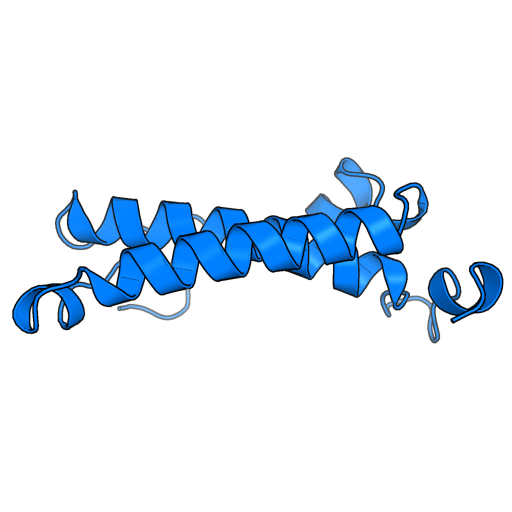240 1.00 91.75 99 SER A C 1
ATOM 809 O O . SER A 1 99 ? 9.442 5.849 15.388 1.00 91.75 99 SER A O 1
ATOM 811 N N . ARG A 1 100 ? 7.439 4.857 15.174 1.00 90.75 100 ARG A N 1
ATOM 812 C CA . ARG A 1 100 ? 6.663 6.115 15.201 1.00 90.75 100 ARG A CA 1
ATOM 813 C C . ARG A 1 100 ? 5.780 6.254 16.439 1.00 90.75 100 ARG A C 1
ATOM 815 O O . ARG A 1 100 ? 5.241 7.329 16.653 1.00 90.75 100 ARG A O 1
ATOM 822 N N . GLY A 1 101 ? 5.696 5.213 17.268 1.00 92.19 101 GLY A N 1
ATOM 823 C CA . GLY A 1 101 ? 4.810 5.199 18.424 1.00 92.19 101 GLY A CA 1
ATOM 824 C C . GLY A 1 101 ? 3.365 4.959 18.004 1.00 92.19 101 GLY A C 1
ATOM 825 O O . GLY A 1 101 ? 3.116 4.229 17.045 1.00 92.19 101 GLY A O 1
ATOM 826 N N . ARG A 1 102 ? 2.439 5.536 18.762 1.00 92.88 102 ARG A N 1
ATOM 827 C CA . ARG A 1 102 ? 1.001 5.468 18.504 1.00 92.88 102 ARG A CA 1
ATOM 828 C C . ARG A 1 102 ? 0.600 6.348 17.322 1.00 92.88 102 ARG A C 1
ATOM 830 O O . ARG A 1 102 ? 1.143 7.470 17.228 1.00 92.88 102 ARG A O 1
#

pLDDT: mean 96.33, std 3.64, range [70.75, 98.75]

Foldseek 3Di:
DDLVQQLDAPDPPGGRVQLVLLLLLVVLVLVLVQLVVLLVDAQAARDDDDSVVCCVVVVSSPDDSVVSNVSSVVSVVVSVVVVVPDDPVSVVGHHQYPPPGD

Nearest PDB structures (foldseek):
  1rxq-assembly1_B  TM=9.210E-01  e=2.747E-05  Bacillus subtilis
  2rd9-assembly1_A  TM=7.025E-01  e=9.506E-03  Halalkalibacterium halodurans C-125
  2nsf-assembly1_A  TM=7.309E-01  e=3.135E-01  Corynebacterium glutamicum
  2nsg-assembly1_A  TM=7.278E-01  e=3.135E-01  Corynebacterium glutamicum

Secondary structure (DSSP, 8-state):
--HHHHT--SSTTSPPHHHHHHHHHHHHHHHHHHHHHHHHSSS-EE----HHHHHHHTTGGGS-HHHHHHHHHHHHHHHHHHHHT--GGGGG---EETTTB-

Solvent-accessible surface area (backbone atoms only — not comparable to full-atom values): 5820 Å² total; per-residue (Å²): 131,60,65,77,62,31,60,43,49,89,43,95,92,43,71,16,61,27,33,51,36,38,48,52,29,54,49,46,56,51,48,46,53,47,53,54,44,25,74,74,36,84,59,35,75,47,80,84,82,58,70,67,58,48,44,58,79,68,38,28,81,77,53,61,52,66,62,26,45,52,50,26,53,53,48,50,50,54,42,50,56,54,60,71,70,58,53,79,77,59,71,75,54,46,40,32,34,89,89,72,45,107